Protein AF-A0A4D4L1H8-F1 (afdb_monomer)

Solvent-accessible surface area (backbone atoms only — not comparable to full-atom values): 3524 Å² total; per-residue (Å²): 129,82,91,69,70,69,44,67,54,95,83,60,68,81,85,72,48,82,38,65,31,42,26,81,52,99,82,42,44,35,40,27,36,61,74,44,71,83,57,67,47,80,45,43,75,64,72,70,63,56,68,84,78,132

Secondary structure (DSSP, 8-state):
-----EEE-TT--TTSS--EEEEEETTEEEEEESSSTT-PEEE-HHHHH-----

pLDDT: mean 83.81, std 11.44, range [55.59, 94.81]

Foldseek 3Di:
DPPFDWDWDPVCPPPPQQTWIWGDDPQGIWIDGRVGRVPIDDDDPVNVVPDDDD

Sequence (54 aa):
MPDLKWRKSSYSADVNQNCVELGVVPDGVRIRESDEPDAVIRTTPAALGSSYVP

Radius of gyration: 12.72 Å; Cα contacts (8 Å, |Δi|>4): 68; chains: 1; bounding box: 28×31×26 Å

Structure (mmCIF, 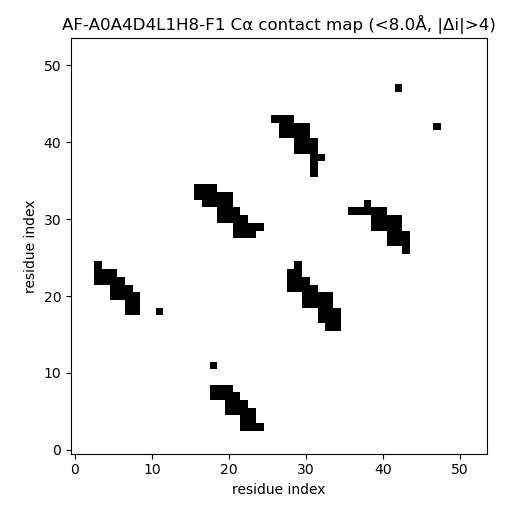N/CA/C/O backbone):
data_AF-A0A4D4L1H8-F1
#
_entry.id   AF-A0A4D4L1H8-F1
#
loop_
_atom_site.group_PDB
_atom_site.id
_atom_site.type_symbol
_atom_site.label_atom_id
_atom_site.label_alt_id
_atom_site.label_comp_id
_atom_site.label_asym_id
_atom_site.label_entity_id
_atom_site.label_seq_id
_atom_site.pdbx_PDB_ins_code
_atom_site.Cartn_x
_atom_site.Cartn_y
_atom_site.Cartn_z
_atom_site.occupancy
_atom_site.B_iso_or_equiv
_atom_site.auth_seq_id
_atom_site.auth_comp_id
_atom_site.auth_asym_id
_atom_site.auth_atom_id
_atom_site.pdbx_PDB_model_num
ATOM 1 N N . MET A 1 1 ? -12.908 -0.021 -8.861 1.00 57.66 1 MET A N 1
ATOM 2 C CA . MET A 1 1 ? -12.598 0.514 -7.514 1.00 57.66 1 MET A CA 1
ATOM 3 C C . MET A 1 1 ? -12.598 2.029 -7.623 1.00 57.66 1 MET A C 1
ATOM 5 O O . MET A 1 1 ? -12.153 2.490 -8.664 1.00 57.66 1 MET A O 1
ATOM 9 N N . PRO A 1 2 ? -13.115 2.796 -6.645 1.00 62.28 2 PRO A N 1
ATOM 10 C CA . PRO A 1 2 ? -12.859 4.238 -6.632 1.00 62.28 2 PRO A CA 1
ATOM 11 C C . PRO A 1 2 ? -11.344 4.469 -6.724 1.00 62.28 2 PRO A C 1
ATOM 13 O O . PRO A 1 2 ? -10.594 3.663 -6.167 1.00 62.28 2 PRO A O 1
ATOM 16 N N . ASP A 1 3 ? -10.910 5.511 -7.434 1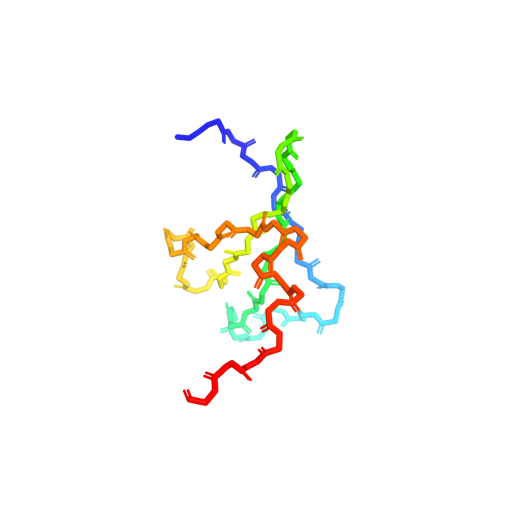.00 79.31 3 ASP A N 1
ATOM 17 C CA . ASP A 1 3 ? -9.499 5.888 -7.557 1.00 79.31 3 ASP A CA 1
ATOM 18 C C . ASP A 1 3 ? -8.884 6.098 -6.170 1.00 79.31 3 ASP A C 1
ATOM 20 O O . ASP A 1 3 ? -9.032 7.142 -5.531 1.00 79.31 3 ASP A O 1
ATOM 24 N N . LEU A 1 4 ? -8.229 5.054 -5.664 1.00 89.94 4 LEU A N 1
ATOM 25 C CA . LEU A 1 4 ? -7.533 5.096 -4.394 1.00 89.94 4 LEU A CA 1
ATOM 26 C C . LEU A 1 4 ? -6.216 5.834 -4.605 1.00 89.94 4 LEU A C 1
ATOM 28 O O . LEU A 1 4 ? -5.420 5.474 -5.470 1.00 89.94 4 LEU A O 1
ATOM 32 N N . LYS A 1 5 ? -5.968 6.862 -3.793 1.00 93.94 5 LYS A N 1
ATOM 33 C CA . LYS A 1 5 ? -4.699 7.585 -3.828 1.00 93.94 5 LYS A CA 1
ATOM 34 C C . LYS A 1 5 ? -3.599 6.730 -3.200 1.00 93.94 5 LYS A C 1
ATOM 36 O O . LYS A 1 5 ? -3.471 6.677 -1.976 1.00 93.94 5 LYS A O 1
ATOM 41 N N . TRP A 1 6 ? -2.808 6.090 -4.051 1.00 93.69 6 TRP A N 1
ATOM 42 C CA . TRP A 1 6 ? -1.637 5.316 -3.656 1.00 93.69 6 TRP A CA 1
ATOM 43 C C . TRP A 1 6 ? -0.459 6.227 -3.319 1.00 93.69 6 TRP A C 1
ATOM 45 O O . TRP A 1 6 ? -0.215 7.240 -3.980 1.00 93.69 6 TRP A O 1
ATOM 55 N N . ARG A 1 7 ? 0.266 5.875 -2.259 1.00 93.75 7 ARG A N 1
ATOM 56 C CA . ARG A 1 7 ? 1.486 6.554 -1.832 1.00 93.75 7 ARG A CA 1
ATOM 57 C C . ARG A 1 7 ? 2.637 5.556 -1.795 1.00 93.75 7 ARG A C 1
ATOM 59 O O . ARG A 1 7 ? 2.638 4.642 -0.972 1.00 93.75 7 ARG A O 1
ATOM 66 N N . LYS A 1 8 ? 3.635 5.798 -2.642 1.00 90.69 8 LYS A N 1
ATOM 67 C CA . LYS A 1 8 ? 4.943 5.138 -2.619 1.00 90.69 8 LYS A CA 1
ATOM 68 C C . LYS A 1 8 ? 5.844 5.768 -1.542 1.00 90.69 8 LYS A C 1
ATOM 70 O O . LYS A 1 8 ? 5.683 6.944 -1.195 1.00 90.69 8 LYS A O 1
ATOM 75 N N . SER A 1 9 ? 6.7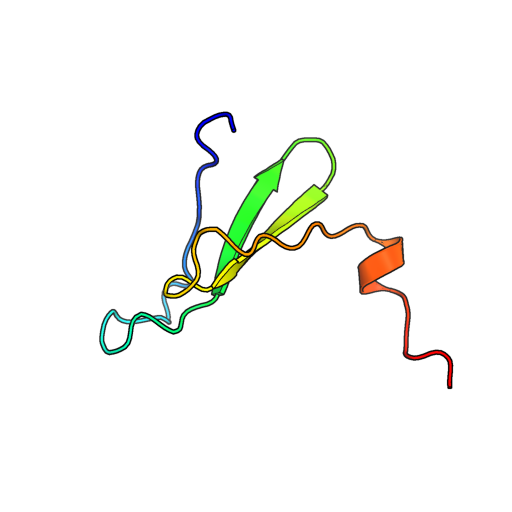87 5.001 -0.998 1.00 85.12 9 SER A N 1
ATOM 76 C CA . SER A 1 9 ? 7.830 5.532 -0.106 1.00 85.12 9 SER A CA 1
ATOM 77 C C . SER A 1 9 ? 8.730 6.534 -0.839 1.00 85.12 9 SER A C 1
ATOM 79 O O . SER A 1 9 ? 9.063 6.339 -2.003 1.00 85.12 9 SER A O 1
ATOM 81 N N . SER A 1 10 ? 9.202 7.574 -0.146 1.00 84.44 10 SER A N 1
ATOM 82 C CA . SER A 1 10 ? 10.197 8.513 -0.695 1.00 84.44 10 SER A CA 1
ATOM 83 C C . SER A 1 10 ? 11.574 7.878 -0.924 1.00 84.44 10 SER A C 1
ATOM 85 O O . SER A 1 10 ? 12.412 8.470 -1.593 1.00 84.44 10 SER A O 1
ATOM 87 N N . TYR A 1 11 ? 11.814 6.691 -0.361 1.00 83.31 11 TYR A N 1
ATOM 88 C CA . TYR A 1 11 ? 13.052 5.922 -0.530 1.00 83.31 11 TYR A CA 1
ATOM 89 C C . TYR A 1 11 ? 12.987 4.933 -1.702 1.00 83.31 11 TYR A C 1
ATOM 91 O O . TYR A 1 11 ? 13.995 4.339 -2.073 1.00 83.31 11 TYR A O 1
ATOM 99 N N . SER A 1 12 ? 11.808 4.763 -2.295 1.00 83.25 12 SER A N 1
ATOM 100 C CA . SER A 1 12 ? 11.552 3.861 -3.416 1.00 83.25 12 SER A CA 1
ATOM 101 C C . SER A 1 12 ? 11.815 4.567 -4.748 1.00 83.25 12 SER A C 1
ATOM 103 O O . SER A 1 12 ? 10.893 4.795 -5.531 1.00 83.25 12 SER A O 1
ATOM 105 N N . ALA A 1 13 ? 13.073 4.958 -4.976 1.00 72.00 13 ALA A N 1
ATOM 106 C CA . ALA A 1 13 ? 13.502 5.540 -6.246 1.00 72.00 13 ALA A CA 1
ATOM 107 C C . ALA A 1 13 ? 13.225 4.562 -7.403 1.00 72.00 13 ALA A C 1
ATOM 109 O O . ALA A 1 13 ? 13.405 3.355 -7.249 1.00 72.00 13 ALA A O 1
ATOM 110 N N . ASP A 1 14 ? 12.790 5.094 -8.549 1.00 67.19 14 ASP A N 1
ATOM 111 C CA . ASP A 1 14 ? 12.068 4.405 -9.638 1.00 67.19 14 ASP A CA 1
ATOM 112 C C . ASP A 1 14 ? 12.789 3.259 -10.368 1.00 67.19 14 ASP A C 1
ATOM 114 O O . ASP A 1 14 ? 12.306 2.785 -11.394 1.00 67.19 14 ASP A O 1
ATOM 118 N N . VAL A 1 15 ? 13.925 2.787 -9.863 1.00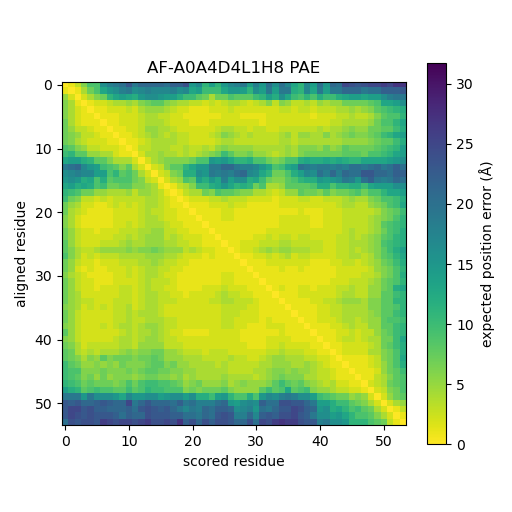 65.81 15 VAL A N 1
ATOM 119 C CA . VAL A 1 15 ? 14.854 1.954 -10.626 1.00 65.81 15 VAL A CA 1
ATOM 120 C C . VAL A 1 15 ? 14.236 0.613 -11.034 1.00 65.81 15 VAL A C 1
ATOM 122 O O . VAL A 1 15 ? 14.549 0.149 -12.121 1.00 65.81 15 VAL A O 1
ATOM 125 N N . ASN A 1 1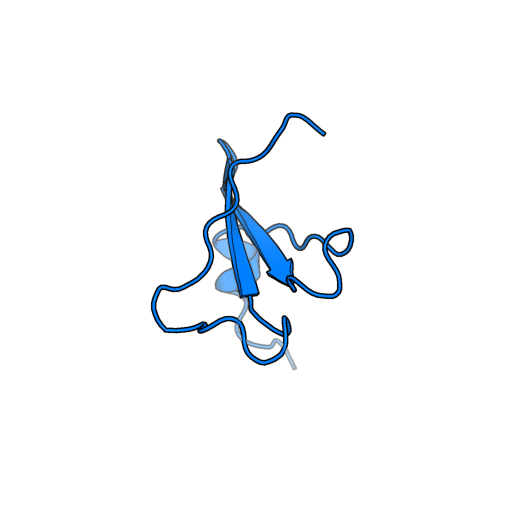6 ? 13.319 0.025 -10.248 1.00 71.25 16 ASN A N 1
ATOM 126 C CA . ASN A 1 16 ? 12.847 -1.346 -10.514 1.00 71.25 16 ASN A CA 1
ATOM 127 C C . ASN A 1 16 ? 11.337 -1.607 -10.358 1.00 71.25 16 ASN A C 1
ATOM 129 O O . ASN A 1 16 ? 10.943 -2.757 -10.477 1.00 71.25 16 ASN A O 1
ATOM 133 N N . GLN A 1 17 ? 10.496 -0.607 -10.058 1.00 73.44 17 GLN A N 1
ATOM 134 C CA . GLN A 1 17 ? 9.039 -0.763 -9.814 1.00 73.44 17 GLN A CA 1
ATOM 135 C C . GLN A 1 17 ? 8.611 -1.851 -8.794 1.00 73.44 17 GLN A C 1
ATOM 137 O O . GLN A 1 17 ? 7.430 -1.997 -8.523 1.00 73.44 17 GLN A O 1
ATOM 142 N N . ASN A 1 18 ? 9.536 -2.536 -8.130 1.00 81.69 18 ASN A N 1
ATOM 143 C CA . ASN A 1 18 ? 9.263 -3.468 -7.040 1.00 81.69 18 ASN A CA 1
ATOM 144 C C . ASN A 1 18 ? 9.194 -2.684 -5.721 1.00 81.69 18 ASN A C 1
ATOM 146 O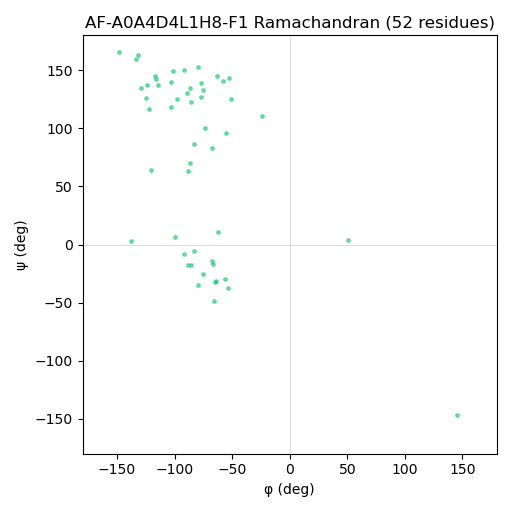 O . ASN A 1 18 ? 10.141 -2.616 -4.935 1.00 81.69 18 ASN A O 1
ATOM 150 N N . CYS A 1 19 ? 8.136 -1.892 -5.579 1.00 89.62 19 CYS A N 1
ATOM 151 C CA . CYS A 1 19 ? 7.944 -0.995 -4.447 1.00 89.62 19 CYS A CA 1
ATOM 152 C C . CYS A 1 19 ? 6.563 -1.206 -3.850 1.00 89.62 19 CYS A C 1
ATOM 154 O O . CYS A 1 19 ? 5.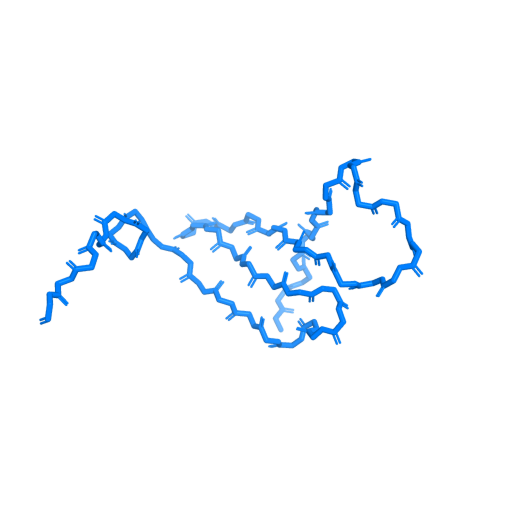568 -1.208 -4.573 1.00 89.62 19 CYS A O 1
ATOM 156 N N . VAL A 1 20 ? 6.500 -1.281 -2.525 1.00 90.75 20 VAL A N 1
ATOM 157 C CA . VAL A 1 20 ? 5.232 -1.341 -1.803 1.00 90.75 20 VAL A CA 1
ATOM 158 C C . VAL A 1 20 ? 4.571 0.038 -1.781 1.00 90.75 20 VAL A C 1
ATOM 160 O O . VAL A 1 20 ? 5.199 1.049 -1.446 1.00 90.75 20 VAL A O 1
ATOM 163 N N . GLU A 1 21 ? 3.280 0.071 -2.096 1.00 93.69 21 GLU A N 1
ATOM 164 C CA . GLU A 1 21 ? 2.440 1.263 -2.044 1.00 93.69 21 GLU A CA 1
ATOM 165 C C . GLU A 1 21 ? 1.314 1.100 -1.026 1.00 93.69 21 GLU A C 1
ATOM 167 O O . GLU A 1 21 ? 0.736 0.023 -0.861 1.00 93.69 21 GLU A O 1
ATOM 172 N N . LEU A 1 22 ? 0.971 2.206 -0.363 1.00 94.69 22 LEU A N 1
ATOM 173 C CA . LEU A 1 22 ? -0.092 2.251 0.635 1.00 94.69 22 LEU A CA 1
ATOM 174 C C . LEU A 1 22 ? -1.245 3.133 0.165 1.00 94.69 22 LEU A C 1
ATOM 176 O O . LEU A 1 22 ? -1.027 4.239 -0.331 1.00 94.69 22 LEU A O 1
ATOM 180 N N . GLY A 1 23 ? -2.474 2.670 0.377 1.00 94.81 23 GLY A N 1
ATOM 181 C CA . GLY A 1 23 ? -3.693 3.440 0.147 1.00 94.81 23 GLY A CA 1
ATOM 182 C C . GLY A 1 23 ? -4.555 3.485 1.405 1.00 94.81 23 GLY A C 1
ATOM 183 O O . GLY A 1 23 ? -4.880 2.445 1.975 1.00 94.81 23 GLY A O 1
ATOM 184 N N . VAL A 1 24 ? -4.929 4.685 1.853 1.00 92.69 24 VAL A N 1
ATOM 185 C CA . VAL A 1 24 ? -5.777 4.869 3.043 1.00 92.69 24 VAL A CA 1
ATOM 186 C C . VAL A 1 24 ? -7.245 4.855 2.634 1.00 92.69 24 VAL A C 1
ATOM 188 O O . VAL A 1 24 ? -7.647 5.575 1.723 1.00 92.69 24 VAL A O 1
ATOM 191 N N . VAL A 1 25 ? -8.047 4.053 3.328 1.00 91.69 25 VAL A N 1
ATOM 192 C CA . VAL A 1 25 ? -9.495 3.929 3.131 1.00 91.69 25 VAL A CA 1
ATOM 193 C C . VAL A 1 25 ? -10.215 4.009 4.482 1.00 91.69 25 VAL A C 1
ATOM 195 O O . VAL A 1 25 ? -9.572 3.830 5.517 1.00 91.69 25 VAL A O 1
ATOM 198 N N . PRO A 1 26 ? -11.536 4.267 4.517 1.00 90.31 26 PRO A N 1
ATOM 199 C CA . PRO A 1 26 ? -12.260 4.410 5.783 1.00 90.31 26 PRO A CA 1
ATOM 200 C C . PRO A 1 26 ? -12.137 3.206 6.729 1.00 90.31 26 PRO A C 1
ATOM 202 O O . PRO A 1 26 ? -12.190 3.375 7.942 1.00 90.31 26 PRO A O 1
ATOM 205 N N . ASP A 1 27 ? -11.967 2.000 6.184 1.00 87.56 27 ASP A N 1
ATOM 206 C CA . ASP A 1 27 ? -11.920 0.735 6.922 1.00 87.56 27 ASP A CA 1
ATOM 207 C C . ASP A 1 27 ? -10.497 0.197 7.168 1.00 87.56 27 ASP A C 1
ATOM 209 O O . ASP A 1 27 ? -10.349 -0.916 7.668 1.00 87.56 27 ASP A O 1
ATOM 213 N N . GLY A 1 28 ? -9.443 0.951 6.828 1.00 89.25 28 GLY A N 1
ATOM 214 C CA . GLY A 1 28 ? -8.059 0.546 7.094 1.00 89.25 28 GLY A CA 1
ATOM 215 C C . GLY A 1 28 ? -7.055 0.982 6.029 1.00 89.25 28 GLY A C 1
ATOM 216 O O . GLY A 1 28 ? -7.174 2.042 5.415 1.00 89.25 28 GLY A O 1
ATOM 217 N N . VAL A 1 29 ? -6.037 0.147 5.814 1.00 92.12 29 VAL A N 1
ATOM 218 C CA . VAL A 1 29 ? -4.986 0.385 4.817 1.00 92.12 29 VAL A CA 1
ATOM 219 C C . VAL A 1 29 ? -5.040 -0.704 3.745 1.00 92.12 29 VAL A C 1
ATOM 221 O O . VAL A 1 29 ? -5.352 -1.870 4.001 1.00 92.12 29 VAL A O 1
ATOM 224 N N . ARG A 1 30 ? -4.793 -0.303 2.502 1.00 93.94 30 ARG A N 1
ATOM 225 C CA . ARG A 1 30 ? -4.549 -1.194 1.370 1.00 93.94 30 ARG A CA 1
ATOM 226 C C . ARG A 1 30 ? -3.060 -1.212 1.076 1.00 93.94 30 ARG A C 1
ATOM 228 O O . ARG A 1 30 ? -2.423 -0.162 1.133 1.00 93.94 30 ARG A O 1
ATOM 235 N N . ILE A 1 31 ? -2.541 -2.391 0.770 1.00 93.81 31 ILE A N 1
ATOM 236 C CA . ILE A 1 31 ? -1.140 -2.613 0.414 1.00 93.81 31 ILE A CA 1
ATOM 237 C C . ILE A 1 31 ? -1.113 -3.295 -0.950 1.00 93.81 31 ILE A C 1
ATOM 239 O O . ILE A 1 31 ? -1.925 -4.188 -1.190 1.00 93.81 31 ILE A O 1
ATOM 243 N N . ARG A 1 32 ? -0.208 -2.872 -1.826 1.00 93.88 32 ARG A N 1
ATOM 244 C CA . ARG A 1 32 ? 0.094 -3.547 -3.093 1.00 93.88 32 ARG A CA 1
ATOM 245 C C . ARG A 1 32 ? 1.557 -3.348 -3.462 1.00 93.88 32 ARG A C 1
ATOM 247 O O . ARG A 1 32 ? 2.197 -2.444 -2.918 1.00 93.88 32 ARG A O 1
ATOM 254 N N . GLU A 1 33 ? 2.041 -4.128 -4.414 1.00 92.06 33 GLU A N 1
ATOM 255 C CA . GLU A 1 33 ? 3.319 -3.866 -5.079 1.00 92.06 33 GLU A CA 1
ATOM 256 C C . GLU A 1 33 ? 3.079 -3.015 -6.336 1.00 92.06 33 GLU A C 1
ATOM 258 O O . GLU A 1 33 ? 1.990 -3.039 -6.915 1.00 92.06 33 GLU A O 1
ATOM 263 N N . SER A 1 34 ? 4.057 -2.192 -6.728 1.00 90.94 34 SER A N 1
ATOM 264 C CA . SER A 1 34 ? 3.888 -1.294 -7.884 1.00 90.94 34 SER A CA 1
ATOM 265 C C . SER A 1 34 ? 3.979 -2.049 -9.218 1.00 90.94 34 SER A C 1
ATOM 267 O O . SER A 1 34 ? 3.413 -1.584 -10.205 1.00 90.94 34 SER A O 1
ATOM 269 N N . ASP A 1 35 ? 4.664 -3.194 -9.254 1.00 90.25 35 ASP A N 1
ATOM 270 C CA . ASP A 1 35 ? 4.773 -4.110 -10.398 1.00 90.25 35 ASP A CA 1
ATOM 271 C C . ASP A 1 35 ? 3.619 -5.127 -10.472 1.00 90.25 35 ASP A C 1
ATOM 273 O O . ASP A 1 35 ? 3.326 -5.633 -11.555 1.00 90.25 35 ASP A O 1
ATOM 277 N N . GLU A 1 36 ? 2.886 -5.327 -9.373 1.00 92.50 36 GLU A N 1
ATOM 278 C CA . GLU A 1 36 ? 1.629 -6.087 -9.319 1.00 92.50 36 GLU A CA 1
ATOM 279 C C . GLU A 1 36 ? 0.450 -5.221 -8.810 1.00 92.50 36 GLU A C 1
ATOM 281 O O . GLU A 1 36 ? -0.139 -5.496 -7.758 1.00 92.50 36 GLU A O 1
ATOM 286 N N . PRO A 1 37 ? 0.043 -4.162 -9.542 1.00 91.12 37 PRO A N 1
ATOM 287 C CA . PRO A 1 37 ? -0.875 -3.138 -9.030 1.00 91.12 37 PRO A CA 1
ATOM 288 C C . PRO A 1 37 ? -2.305 -3.629 -8.750 1.00 91.12 37 PRO A C 1
ATOM 290 O O . PRO A 1 37 ? -3.059 -2.940 -8.049 1.00 91.12 37 PRO A O 1
ATOM 293 N N . ASP A 1 38 ? -2.673 -4.787 -9.301 1.00 93.12 38 ASP A N 1
ATOM 294 C CA . ASP A 1 38 ? -3.977 -5.431 -9.129 1.00 93.12 38 ASP A CA 1
ATOM 295 C C . ASP A 1 38 ? -4.022 -6.358 -7.897 1.00 93.12 38 ASP A C 1
ATOM 297 O O . ASP A 1 38 ? -5.104 -6.668 -7.386 1.00 93.12 38 ASP A O 1
ATOM 301 N N . ALA A 1 39 ? -2.862 -6.764 -7.368 1.00 92.94 39 ALA A N 1
ATOM 302 C CA . ALA A 1 39 ? -2.747 -7.611 -6.187 1.00 92.94 39 ALA A CA 1
ATOM 303 C C . ALA A 1 39 ? -2.837 -6.765 -4.902 1.00 92.94 39 ALA A C 1
ATOM 305 O O . ALA A 1 39 ? -1.839 -6.325 -4.333 1.00 92.94 39 ALA A O 1
ATOM 306 N N . VAL A 1 40 ? -4.065 -6.513 -4.434 1.00 93.88 40 VAL A N 1
ATOM 3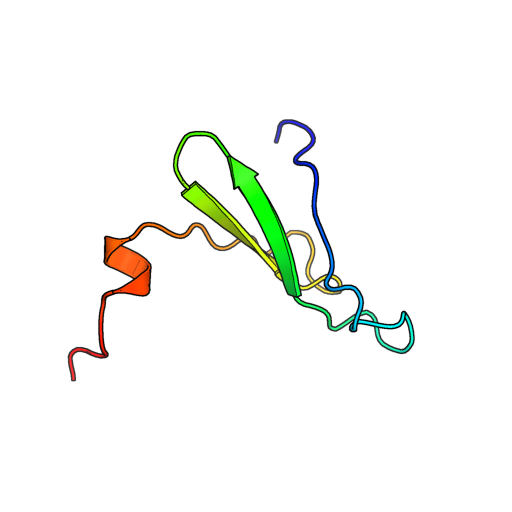07 C CA . VAL A 1 40 ? -4.320 -5.638 -3.276 1.00 93.88 40 VAL A CA 1
ATOM 308 C C . VAL A 1 40 ? -4.636 -6.428 -2.004 1.00 93.88 40 VAL A C 1
ATOM 310 O O . VAL A 1 40 ? -5.682 -7.068 -1.884 1.00 93.88 40 VAL A O 1
ATOM 313 N N . ILE A 1 41 ? -3.787 -6.270 -0.990 1.00 92.94 41 ILE A N 1
ATOM 314 C CA . ILE A 1 41 ? -3.995 -6.778 0.368 1.00 92.94 41 ILE A CA 1
ATOM 315 C C . ILE A 1 41 ? -4.800 -5.757 1.182 1.00 92.94 41 ILE A C 1
ATOM 317 O O . ILE A 1 41 ? -4.517 -4.555 1.181 1.00 92.94 41 ILE A O 1
ATOM 321 N N . ARG A 1 42 ? -5.806 -6.237 1.922 1.00 92.69 42 ARG A N 1
ATOM 322 C CA . ARG A 1 42 ? -6.557 -5.444 2.907 1.00 92.69 42 ARG A CA 1
ATOM 323 C C . ARG A 1 42 ? -6.012 -5.704 4.303 1.00 92.69 42 ARG A C 1
ATOM 325 O O . ARG A 1 42 ? -6.006 -6.849 4.743 1.00 92.69 42 ARG A O 1
ATOM 332 N N . THR A 1 43 ? -5.624 -4.654 5.017 1.00 89.69 43 THR A N 1
ATOM 333 C CA . THR A 1 43 ? -5.196 -4.785 6.411 1.00 89.69 43 THR A CA 1
ATOM 334 C C . THR A 1 43 ? -6.290 -4.354 7.380 1.00 89.69 43 THR A C 1
ATOM 336 O O . THR A 1 43 ? -7.098 -3.469 7.098 1.00 89.69 43 THR A O 1
ATOM 339 N N . THR A 1 44 ? -6.287 -4.989 8.549 1.00 83.50 44 THR A N 1
ATOM 340 C CA . THR A 1 44 ? -7.017 -4.578 9.752 1.00 83.50 44 THR A CA 1
ATOM 341 C C . THR A 1 44 ? -6.054 -4.673 10.939 1.00 83.50 44 THR A C 1
ATOM 343 O O . THR A 1 44 ? -5.067 -5.412 10.844 1.00 83.50 44 THR A O 1
ATOM 346 N N . PRO A 1 45 ? -6.304 -3.986 12.069 1.0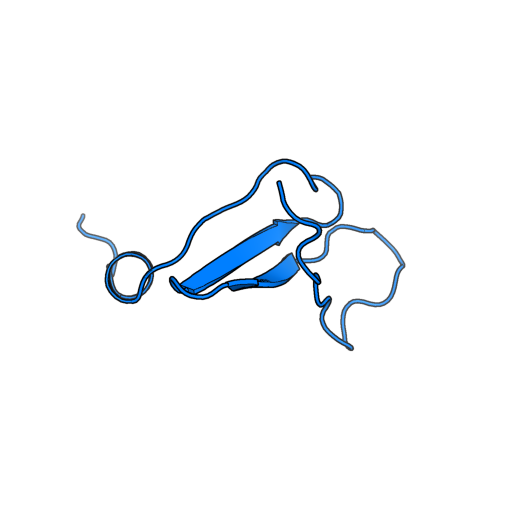0 82.00 45 PRO A N 1
ATOM 347 C CA . PRO A 1 45 ? -5.479 -4.157 13.266 1.00 82.00 45 PRO A CA 1
ATOM 348 C C . PRO A 1 45 ? -5.351 -5.624 13.698 1.00 82.00 45 PRO A C 1
ATOM 350 O O . PRO A 1 45 ? -4.267 -6.052 14.075 1.00 82.00 45 PRO A O 1
ATOM 353 N N . ALA A 1 46 ? -6.426 -6.411 13.572 1.00 84.62 46 ALA A N 1
ATOM 354 C CA . ALA A 1 46 ? -6.400 -7.842 13.863 1.00 84.62 46 ALA A CA 1
ATOM 355 C C . ALA A 1 46 ? -5.496 -8.615 12.890 1.00 84.62 46 ALA A C 1
ATOM 357 O O . ALA A 1 46 ? -4.635 -9.364 13.331 1.00 84.62 46 ALA A O 1
ATOM 358 N N . ALA A 1 47 ? -5.638 -8.388 11.579 1.00 82.56 47 ALA A N 1
ATOM 359 C CA . ALA A 1 47 ? -4.841 -9.082 10.565 1.00 82.56 47 ALA A CA 1
ATOM 360 C C . ALA A 1 47 ? -3.339 -8.752 10.649 1.00 82.56 47 ALA A C 1
ATOM 362 O O . ALA A 1 47 ? -2.512 -9.607 10.357 1.00 82.56 47 ALA A O 1
ATOM 363 N N . LEU A 1 48 ? -2.984 -7.529 11.058 1.00 79.50 48 LEU A N 1
ATOM 364 C CA . LEU A 1 48 ? -1.590 -7.122 11.280 1.00 79.50 48 LEU A CA 1
ATOM 365 C C . LEU A 1 48 ? -1.040 -7.601 12.629 1.00 79.50 48 LEU A C 1
ATOM 367 O O . LEU A 1 48 ? 0.146 -7.893 12.739 1.00 79.50 48 LEU A O 1
ATOM 371 N N . GLY A 1 49 ? -1.889 -7.643 13.658 1.00 77.88 49 GLY A N 1
ATOM 372 C CA . GLY A 1 49 ? -1.534 -8.054 15.017 1.00 77.88 49 GLY A CA 1
ATOM 373 C C . GLY A 1 49 ? -1.543 -9.566 15.239 1.00 77.88 49 GLY A C 1
ATOM 374 O O . GLY A 1 49 ? -1.146 -10.014 16.315 1.00 77.88 49 GLY A O 1
ATOM 375 N N . SER A 1 50 ? -1.978 -10.355 14.253 1.00 69.25 50 SER A N 1
ATOM 376 C CA . SER A 1 50 ? -1.816 -11.807 14.254 1.00 69.25 50 SER A CA 1
ATOM 377 C C . SER A 1 50 ? -0.333 -12.156 14.131 1.00 69.25 50 SER A C 1
ATOM 379 O O . SER A 1 50 ? 0.174 -12.452 13.053 1.00 69.25 50 SER A O 1
ATOM 381 N N . SER A 1 51 ? 0.370 -12.143 15.265 1.00 61.97 51 SER A N 1
ATOM 382 C CA . SER A 1 51 ? 1.598 -12.911 15.434 1.00 61.97 51 SER A CA 1
ATOM 383 C C . SER A 1 51 ? 1.302 -14.344 15.007 1.00 61.97 51 SER A C 1
ATOM 385 O O . SER A 1 51 ? 0.332 -14.926 15.492 1.00 61.97 51 SER A O 1
ATOM 387 N N . TYR A 1 52 ? 2.105 -14.860 14.076 1.00 60.53 52 TYR A N 1
ATOM 388 C CA . TYR A 1 52 ? 2.122 -16.248 13.614 1.00 60.53 52 TYR A CA 1
ATOM 389 C C . TYR A 1 52 ? 1.555 -17.217 14.667 1.00 60.53 52 TYR A C 1
ATOM 391 O O . TYR A 1 52 ? 2.157 -17.413 15.726 1.00 60.53 52 TYR A O 1
ATOM 399 N N . VAL A 1 53 ? 0.377 -17.780 14.389 1.00 58.56 53 VAL A N 1
ATOM 400 C CA . VAL A 1 53 ? -0.131 -18.938 15.127 1.00 58.56 53 VAL A CA 1
ATOM 401 C C . VAL A 1 53 ? 0.479 -20.158 14.429 1.00 58.56 53 VAL A C 1
ATOM 403 O O . VAL A 1 53 ? 0.325 -20.244 13.210 1.00 58.56 53 VAL A O 1
ATOM 406 N N . PRO A 1 54 ? 1.229 -21.009 15.152 1.00 55.59 54 PRO A N 1
ATOM 407 C CA . PRO A 1 54 ? 1.990 -22.111 14.568 1.00 55.59 54 PRO A CA 1
ATOM 408 C C . PRO A 1 54 ? 1.152 -23.115 13.783 1.00 55.59 54 PRO A C 1
ATOM 410 O O . PRO A 1 54 ? -0.040 -23.300 14.121 1.00 55.59 54 PRO A O 1
#

Organism: Streptomyces violaceusniger (NCBI:txid68280)

InterPro domains:
  IPR007278 Domain of unknown function DUF397 [PF04149] (4-48)

Mean predicted aligned error: 6.33 Å

Nearest PDB structures (foldseek):
  7xtd-assembly1_j  TM=5.372E-01  e=2.896E+00  Komagataella phaffii
  7xsx-assembly1_j  TM=5.372E-01  e=2.896E+00  Komagataella phaffii
  5fwh-assembly1_A  TM=5.010E-01  e=6.422E+00  Geobacillus thermodenitrificans